Protein AF-T0LNM4-F1 (afdb_monomer)

pLDDT: mean 74.44, std 14.59, range [43.41, 92.0]

Nearest PDB structures (foldseek):
  8e79-assembly1_N  TM=2.642E-01  e=2.889E+00  Escherichia coli
  7py6-assembly1_G  TM=2.738E-01  e=5.516E+00  Escherichia coli
  7u0h-assembly1_n  TM=2.195E-01  e=8.130E+00  Saccharomyces cerevisiae BY4741

Mean predicted aligned error: 9.99 Å

Sequence (129 aa):
MFVRLFLMFCALALGALADRHHFCWCNSEQVPDHDLCLTQAACNYYPQDKFFGVHYGDPNAPTISKMNFKKQECYGTRAWPIIPHPFLGGNEFEDACYAAAADPAVINACGISPGTRTKIKSRCSHGFD

Solvent-accessible surface area (backbone atoms only — not comparable to full-atom values): 7132 Å² total; per-residue (Å²): 116,68,70,64,54,51,53,50,52,51,52,52,54,55,50,61,61,69,69,55,32,8,44,25,37,20,23,21,69,91,34,68,85,65,25,53,60,42,18,55,42,13,27,72,57,40,62,63,90,67,58,55,85,82,81,71,53,45,88,86,39,57,66,42,56,40,69,37,85,86,79,58,25,21,28,18,31,22,68,35,61,77,53,90,44,37,39,36,56,72,66,59,43,30,50,11,32,49,51,28,49,67,33,65,70,50,46,64,72,60,66,74,81,90,70,70,70,41,78,65,41,57,47,60,44,60,74,87,117

Organism: Colletotrichum gloeosporioides (strain Cg-14) (NCBI:txid1237896)

Foldseek 3Di:
DVVVVVVVVVVVVVVVVLPWFWFKAKAFPVRHPGLLLLQQQLQVQQDQVQQPDADDFDPPFGKGWDQDPVVSTIAIHGPPPGDTIGRDDDVSSQVSSVVLQPDPVSPVVSDDDDDGRHPMDMDIDGNVD

Secondary structure (DSSP, 8-state):
-HHHHHHHHHHHHHHHHHT--B-EEEE-SSSSS--HHHHHHHHHHS-GGG-----SS-TTSPEEEEEETTTTEEEEEESSS------B-HHHHHHHHHHHHH-HHHHHHHT--SS---S-EEEE--TT-

Structure (mmCIF, N/CA/C/O backbone):
data_AF-T0LNM4-F1
#
_entry.id   AF-T0LNM4-F1
#
loop_
_atom_site.group_PDB
_atom_site.id
_atom_site.type_symbol
_atom_site.label_atom_id
_atom_site.label_alt_id
_atom_site.label_comp_id
_atom_site.label_asym_id
_atom_site.label_entity_id
_atom_site.label_seq_id
_atom_site.pdbx_PDB_ins_code
_atom_site.Cartn_x
_atom_site.Cartn_y
_atom_site.Cartn_z
_atom_site.occupancy
_atom_site.B_iso_or_equiv
_atom_site.auth_seq_id
_atom_site.auth_comp_id
_atom_site.auth_asym_id
_atom_site.auth_atom_id
_atom_site.pdbx_PDB_model_num
ATOM 1 N N . MET A 1 1 ? 15.358 -4.441 39.689 1.00 55.84 1 MET A N 1
ATOM 2 C CA . MET A 1 1 ? 14.011 -3.910 39.355 1.00 55.84 1 MET A CA 1
ATOM 3 C C . MET A 1 1 ? 14.011 -2.873 38.228 1.00 55.84 1 MET A C 1
ATOM 5 O O . MET A 1 1 ? 13.041 -2.847 37.487 1.00 55.84 1 MET A O 1
ATOM 9 N N . PHE A 1 2 ? 15.078 -2.086 38.033 1.00 58.44 2 PHE A N 1
ATOM 10 C CA . PHE A 1 2 ? 15.125 -0.995 37.040 1.00 58.44 2 PHE A CA 1
ATOM 11 C C . PHE A 1 2 ? 14.976 -1.433 35.566 1.00 58.44 2 PHE A C 1
ATOM 13 O O . PHE A 1 2 ? 14.205 -0.842 34.819 1.00 58.44 2 PHE A O 1
ATOM 20 N N . VAL A 1 3 ? 15.638 -2.524 35.160 1.00 59.97 3 VAL A N 1
ATOM 21 C CA . VAL A 1 3 ? 15.614 -3.024 33.765 1.00 59.97 3 VAL A CA 1
ATOM 22 C C . VAL A 1 3 ? 14.219 -3.489 33.324 1.00 59.97 3 VAL A C 1
ATOM 24 O O . VAL A 1 3 ? 13.834 -3.291 32.176 1.00 59.97 3 VAL A O 1
ATOM 27 N N . ARG A 1 4 ? 13.427 -4.065 34.241 1.00 54.16 4 ARG A N 1
ATOM 28 C CA . ARG A 1 4 ? 12.064 -4.534 33.934 1.00 54.16 4 ARG A CA 1
ATOM 29 C C . ARG A 1 4 ? 11.081 -3.380 33.720 1.00 54.16 4 ARG A C 1
ATOM 31 O O . ARG A 1 4 ? 10.251 -3.486 32.827 1.00 54.16 4 ARG A O 1
ATOM 38 N N . LEU A 1 5 ? 11.200 -2.282 34.477 1.00 59.59 5 LEU A N 1
ATOM 39 C CA . LEU A 1 5 ? 10.395 -1.079 34.224 1.00 59.59 5 LEU A CA 1
ATOM 40 C C . LEU A 1 5 ? 10.769 -0.430 32.885 1.00 59.59 5 LEU A C 1
ATOM 42 O O . LEU A 1 5 ? 9.881 -0.039 32.136 1.00 59.59 5 LEU A O 1
ATOM 46 N N . PHE A 1 6 ? 12.064 -0.361 32.558 1.00 61.03 6 PHE A N 1
ATOM 47 C CA . PHE A 1 6 ? 12.533 0.269 31.320 1.00 61.03 6 PHE A CA 1
ATOM 48 C C . PHE A 1 6 ? 12.029 -0.461 30.063 1.00 61.03 6 PHE A C 1
ATOM 50 O O . PHE A 1 6 ? 11.537 0.173 29.134 1.00 61.03 6 PHE A O 1
ATOM 57 N N . LEU A 1 7 ? 12.054 -1.800 30.067 1.00 60.03 7 LEU A N 1
ATOM 58 C CA . LEU A 1 7 ? 11.502 -2.614 28.975 1.00 60.03 7 LEU A CA 1
ATOM 59 C C . LEU A 1 7 ? 9.981 -2.447 28.821 1.00 60.03 7 LEU A C 1
ATOM 61 O O . LEU A 1 7 ? 9.489 -2.413 27.696 1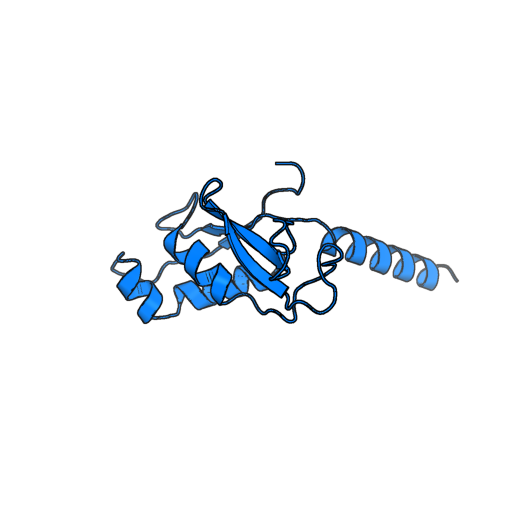.00 60.03 7 LEU A O 1
ATOM 65 N N . MET A 1 8 ? 9.244 -2.291 29.926 1.00 58.22 8 MET A N 1
ATOM 66 C CA . MET A 1 8 ? 7.800 -2.024 29.896 1.00 58.22 8 MET A CA 1
ATOM 67 C C . MET A 1 8 ? 7.483 -0.666 29.257 1.00 58.22 8 MET A C 1
ATOM 69 O O . MET A 1 8 ? 6.595 -0.589 28.412 1.00 58.22 8 MET A O 1
ATOM 73 N N . PHE A 1 9 ? 8.235 0.387 29.597 1.00 57.09 9 PHE A N 1
ATOM 74 C CA . PHE A 1 9 ? 8.066 1.704 28.973 1.00 57.09 9 PHE A CA 1
ATOM 75 C C . PHE A 1 9 ? 8.447 1.708 27.490 1.00 57.09 9 PHE A C 1
ATOM 77 O O . PHE A 1 9 ? 7.744 2.329 26.698 1.00 57.09 9 PHE A O 1
ATOM 84 N N . CYS A 1 10 ? 9.494 0.979 27.085 1.00 55.31 10 CYS A N 1
ATOM 85 C CA . CYS A 1 10 ? 9.815 0.806 25.666 1.00 55.31 10 CYS A CA 1
ATOM 86 C C . CYS A 1 10 ? 8.699 0.070 24.910 1.00 55.31 10 CYS A C 1
ATOM 88 O O . CYS A 1 10 ? 8.329 0.506 23.825 1.00 55.31 10 CYS A O 1
ATOM 90 N N . ALA A 1 11 ? 8.124 -0.996 25.479 1.00 56.22 11 ALA A N 1
ATOM 91 C CA . ALA A 1 11 ? 7.011 -1.722 24.863 1.00 56.22 11 ALA A CA 1
ATOM 92 C C . ALA A 1 11 ? 5.741 -0.858 24.738 1.00 56.22 11 ALA A C 1
ATOM 94 O O . ALA A 1 11 ? 5.078 -0.884 23.704 1.00 56.22 11 ALA A O 1
ATOM 95 N N . LEU A 1 12 ? 5.440 -0.039 25.752 1.00 52.50 12 LEU A N 1
ATOM 96 C CA . LEU A 1 12 ? 4.339 0.932 25.719 1.00 52.50 12 LEU A CA 1
ATOM 97 C C . LEU A 1 12 ? 4.576 2.045 24.685 1.00 52.50 12 LEU A C 1
ATOM 99 O O . LEU A 1 12 ? 3.647 2.431 23.980 1.00 52.50 12 LEU A O 1
ATOM 103 N N . ALA A 1 13 ? 5.813 2.531 24.550 1.00 50.06 13 ALA A N 1
ATOM 104 C CA . ALA A 1 13 ? 6.171 3.533 23.548 1.00 50.06 13 ALA A CA 1
ATOM 105 C C . ALA A 1 13 ? 6.119 2.974 22.114 1.00 50.06 13 ALA A C 1
ATOM 107 O O . ALA A 1 13 ? 5.634 3.657 21.218 1.00 50.06 13 ALA A O 1
ATOM 108 N N . LEU A 1 14 ? 6.551 1.726 21.897 1.00 50.25 14 LEU A N 1
ATOM 109 C CA . LEU A 1 14 ? 6.432 1.030 20.608 1.00 50.25 14 LEU A CA 1
ATOM 110 C C . LEU A 1 14 ? 4.962 0.800 20.220 1.00 50.25 14 LEU A C 1
ATOM 112 O O . LEU A 1 14 ? 4.600 1.014 19.066 1.00 50.25 14 LEU A O 1
ATOM 116 N N . GLY A 1 15 ? 4.106 0.444 21.185 1.00 43.91 15 GLY A N 1
ATOM 117 C CA . GLY A 1 15 ? 2.662 0.309 20.963 1.00 43.91 15 GLY A CA 1
ATOM 118 C C . GLY A 1 15 ? 1.980 1.631 20.595 1.00 43.91 15 GLY A C 1
ATOM 119 O O . GLY A 1 15 ? 1.139 1.658 19.706 1.00 43.91 15 GLY A O 1
ATOM 120 N N . ALA A 1 16 ? 2.393 2.748 21.204 1.00 45.91 16 ALA A N 1
ATOM 121 C CA . ALA A 1 16 ? 1.815 4.068 20.934 1.00 45.91 16 ALA A CA 1
ATOM 122 C C . ALA A 1 16 ? 2.202 4.666 19.564 1.00 45.91 16 ALA A C 1
ATOM 124 O O . ALA A 1 16 ? 1.520 5.573 19.083 1.00 45.91 16 ALA A O 1
ATOM 125 N N . LEU A 1 17 ? 3.285 4.193 18.931 1.00 47.62 17 LEU A N 1
ATOM 126 C CA . LEU A 1 17 ? 3.607 4.541 17.539 1.00 47.62 17 LEU A CA 1
ATOM 127 C C . LEU A 1 17 ? 2.869 3.658 16.524 1.00 47.62 17 LEU A C 1
ATOM 129 O O . LEU A 1 17 ? 2.583 4.137 15.431 1.00 47.62 17 LEU A O 1
ATOM 133 N N . ALA A 1 18 ? 2.543 2.414 16.881 1.00 45.84 18 ALA A N 1
ATOM 134 C CA . ALA A 1 18 ? 1.775 1.504 16.027 1.00 45.84 18 ALA A CA 1
ATOM 135 C C . ALA A 1 18 ? 0.282 1.878 15.930 1.00 45.84 18 ALA A C 1
ATOM 137 O O . ALA A 1 18 ? -0.393 1.454 14.999 1.00 45.84 18 ALA A O 1
ATOM 138 N N . ASP A 1 19 ? -0.215 2.690 16.867 1.00 46.03 19 ASP A N 1
ATOM 139 C CA . ASP A 1 19 ? -1.620 3.118 16.963 1.00 46.03 19 ASP 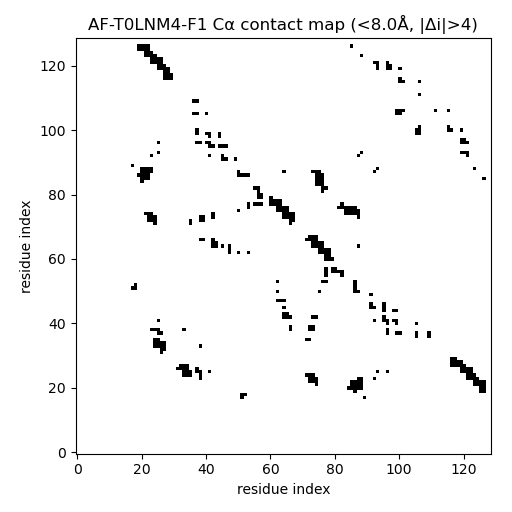A CA 1
ATOM 140 C C . ASP A 1 19 ? -1.861 4.527 16.387 1.00 46.03 19 ASP A C 1
ATOM 142 O O . ASP A 1 19 ? -2.841 5.205 16.706 1.00 46.03 19 ASP A O 1
ATOM 146 N N . ARG A 1 20 ? -0.928 5.040 15.572 1.00 53.91 20 ARG A N 1
ATOM 147 C CA . ARG A 1 20 ? -1.160 6.282 14.834 1.00 53.91 20 ARG A CA 1
ATOM 148 C C . ARG A 1 20 ? -1.826 5.968 13.513 1.00 53.91 20 ARG A C 1
ATOM 150 O O . ARG A 1 20 ? -1.424 5.094 12.756 1.00 53.91 20 ARG A O 1
ATOM 157 N N . HIS A 1 21 ? -2.891 6.709 13.276 1.00 58.84 21 HIS A N 1
ATOM 158 C CA . HIS A 1 21 ? -3.715 6.539 12.111 1.00 58.84 21 HIS A CA 1
ATOM 159 C C . HIS A 1 21 ? -3.053 7.185 10.889 1.00 58.84 21 HIS A C 1
ATOM 161 O O . HIS A 1 21 ? -2.768 8.382 10.945 1.00 58.84 21 HIS A O 1
ATOM 167 N N . HIS A 1 22 ? -2.856 6.456 9.784 1.00 72.75 22 HIS A N 1
ATOM 168 C CA . HIS A 1 22 ? -2.348 7.052 8.545 1.00 72.75 22 HIS A CA 1
ATOM 169 C C . HIS A 1 22 ? -3.180 6.768 7.284 1.00 72.75 22 HIS A C 1
ATOM 171 O O . HIS A 1 22 ? -3.663 5.654 7.059 1.00 72.75 22 HIS A O 1
ATOM 177 N N . PHE A 1 23 ? -3.347 7.799 6.449 1.00 83.75 23 PHE A N 1
ATOM 178 C CA . PHE A 1 23 ? -3.662 7.613 5.036 1.00 83.75 23 PHE A CA 1
ATOM 179 C C . PHE A 1 23 ? -2.349 7.357 4.309 1.00 83.75 23 PHE A C 1
ATOM 181 O O . PHE A 1 23 ? -1.434 8.168 4.425 1.00 83.75 23 PHE A O 1
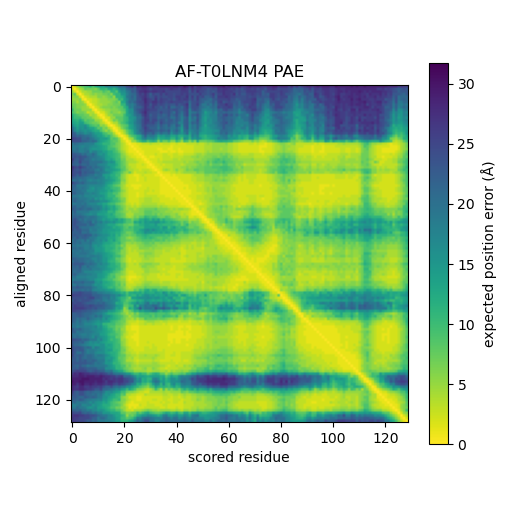ATOM 188 N N . CYS A 1 24 ? -2.227 6.243 3.597 1.00 87.88 24 CYS A N 1
ATOM 189 C CA . CYS A 1 24 ? -0.957 5.840 3.008 1.00 87.88 24 CYS A CA 1
ATOM 190 C C . CYS A 1 24 ? -1.009 5.749 1.491 1.00 87.88 24 CYS A C 1
ATOM 192 O O . CYS A 1 24 ? -2.022 5.378 0.902 1.00 87.88 24 CYS A O 1
ATOM 194 N N . TRP A 1 25 ? 0.109 6.060 0.854 1.00 92.00 25 TRP A N 1
ATOM 195 C CA . TRP A 1 25 ? 0.266 6.010 -0.586 1.00 92.00 25 TRP A CA 1
ATOM 196 C C . TRP A 1 25 ? 1.661 5.561 -1.004 1.00 92.00 25 TRP A C 1
ATOM 198 O O . TRP A 1 25 ? 2.600 5.538 -0.206 1.00 92.00 25 TRP A O 1
ATOM 208 N N . CYS A 1 26 ? 1.775 5.139 -2.258 1.00 91.62 26 CYS A N 1
ATOM 209 C CA . CYS A 1 26 ? 3.015 4.662 -2.848 1.00 91.62 26 CYS A CA 1
ATOM 210 C C . CYS A 1 26 ? 3.646 5.753 -3.709 1.00 91.62 26 CYS A C 1
ATOM 212 O O . CYS A 1 26 ? 2.956 6.412 -4.486 1.00 91.62 26 CYS A O 1
ATOM 214 N N . ASN A 1 27 ? 4.970 5.862 -3.641 1.00 90.38 27 ASN A N 1
ATOM 215 C CA . ASN A 1 27 ? 5.784 6.699 -4.515 1.00 90.38 27 ASN A CA 1
ATOM 216 C C . ASN A 1 27 ? 6.781 5.816 -5.261 1.00 90.38 27 ASN A C 1
ATOM 218 O O . ASN A 1 27 ? 7.226 4.788 -4.746 1.00 90.38 27 ASN A O 1
ATOM 222 N N . SER A 1 28 ? 7.154 6.234 -6.464 1.00 87.69 28 SER A N 1
ATOM 223 C CA . SER A 1 28 ? 8.191 5.596 -7.276 1.00 87.69 28 SER A CA 1
ATOM 224 C C . SER A 1 28 ? 9.163 6.648 -7.798 1.00 87.69 28 SER A C 1
ATOM 226 O O . SER A 1 28 ? 8.878 7.838 -7.764 1.00 87.69 28 SER A O 1
ATOM 228 N N . GLU A 1 29 ? 10.326 6.245 -8.299 1.00 85.88 29 GLU A N 1
ATOM 229 C CA . GLU A 1 29 ? 11.255 7.185 -8.941 1.00 85.88 29 GLU A CA 1
ATOM 230 C C . GLU A 1 29 ? 10.615 7.929 -10.125 1.00 85.88 29 GLU A C 1
ATOM 232 O O . GLU A 1 29 ? 10.900 9.102 -10.354 1.00 85.88 29 GLU A O 1
ATOM 237 N N . GLN A 1 30 ? 9.727 7.250 -10.851 1.00 84.00 30 GLN A N 1
ATOM 238 C CA . GLN A 1 30 ? 9.002 7.778 -12.003 1.00 84.00 30 GLN A CA 1
ATOM 239 C C . GLN A 1 30 ? 7.850 8.702 -11.587 1.00 84.00 30 GLN A C 1
ATOM 241 O O . GLN A 1 30 ? 7.524 9.642 -12.310 1.00 84.00 30 GLN A O 1
ATOM 246 N N . VAL A 1 31 ? 7.235 8.433 -10.432 1.00 84.25 31 VAL A N 1
ATOM 247 C CA . VAL A 1 31 ? 6.135 9.218 -9.862 1.00 84.25 31 VAL A CA 1
ATOM 248 C C . VAL A 1 31 ? 6.451 9.496 -8.383 1.00 84.25 31 VAL A C 1
ATOM 250 O O . VAL A 1 31 ? 5.943 8.806 -7.491 1.00 84.25 31 VAL A O 1
ATOM 253 N N . PRO A 1 32 ? 7.346 10.466 -8.106 1.00 81.75 32 PRO A N 1
ATOM 254 C CA . PRO A 1 32 ? 7.957 10.644 -6.787 1.00 81.75 32 PRO A CA 1
ATOM 255 C C . PRO A 1 32 ? 7.029 11.248 -5.740 1.00 81.75 32 PRO A C 1
ATOM 257 O O . PRO A 1 32 ? 7.315 11.112 -4.550 1.00 81.75 32 PRO A O 1
ATOM 260 N N . ASP A 1 33 ? 5.938 11.884 -6.162 1.00 81.94 33 A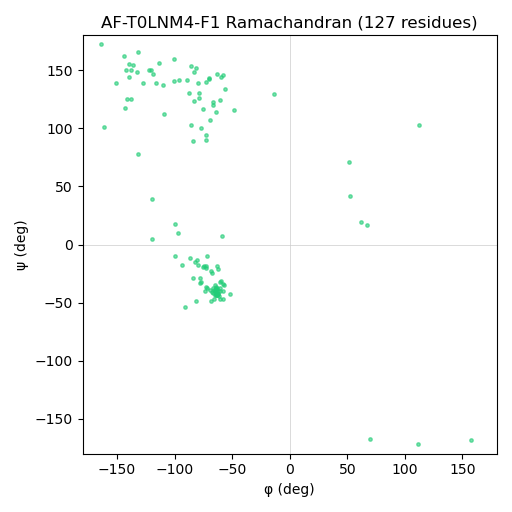SP A N 1
ATOM 261 C CA . ASP A 1 33 ? 5.002 12.556 -5.262 1.00 81.94 33 ASP A CA 1
ATOM 262 C C . ASP A 1 33 ? 3.877 11.622 -4.819 1.00 81.94 33 ASP A C 1
ATOM 264 O O . ASP A 1 33 ? 3.649 11.463 -3.616 1.00 81.94 33 ASP A O 1
ATOM 268 N N . HIS A 1 34 ? 3.193 11.006 -5.792 1.00 83.50 34 HIS A N 1
ATOM 269 C CA . HIS A 1 34 ? 2.036 10.155 -5.545 1.00 83.50 34 HIS A CA 1
ATOM 270 C C . HIS A 1 34 ? 1.726 9.238 -6.741 1.00 83.50 34 HIS A C 1
ATOM 272 O O . HIS A 1 34 ? 1.124 9.647 -7.737 1.00 83.50 34 HIS A O 1
ATOM 278 N N . ASP A 1 35 ? 2.116 7.970 -6.651 1.00 89.56 35 ASP A N 1
ATOM 279 C CA . ASP A 1 35 ? 1.829 6.970 -7.673 1.00 89.56 35 ASP A CA 1
ATOM 280 C C . ASP A 1 35 ? 0.435 6.367 -7.467 1.00 89.56 35 ASP A C 1
ATOM 282 O O . ASP A 1 35 ? 0.255 5.362 -6.778 1.00 89.56 35 ASP A O 1
ATOM 286 N N . LEU A 1 36 ? -0.574 7.000 -8.064 1.00 88.38 36 LEU A N 1
ATOM 287 C CA . LEU A 1 36 ? -1.984 6.630 -7.891 1.00 88.38 36 LEU A CA 1
ATOM 288 C C . LEU A 1 36 ? -2.288 5.190 -8.275 1.00 88.38 36 LEU A C 1
ATOM 290 O O . LEU A 1 36 ? -3.072 4.515 -7.609 1.00 88.38 36 LEU A O 1
ATOM 294 N N . CYS A 1 37 ? -1.673 4.721 -9.357 1.00 88.62 37 CYS A N 1
ATOM 295 C CA . CYS A 1 37 ? -1.960 3.393 -9.860 1.00 88.62 37 CYS A CA 1
ATOM 296 C C . CYS A 1 37 ? -1.338 2.317 -8.961 1.00 88.62 37 CYS A C 1
ATOM 298 O O . CYS A 1 37 ? -2.012 1.338 -8.639 1.00 88.62 37 CYS A O 1
ATOM 300 N N . LEU A 1 38 ? -0.111 2.535 -8.460 1.00 89.38 38 LEU A N 1
ATOM 301 C CA . LEU A 1 38 ? 0.431 1.673 -7.405 1.00 89.38 38 LEU A CA 1
ATOM 302 C C . LEU A 1 38 ? -0.377 1.762 -6.126 1.00 89.38 38 LEU A C 1
ATOM 304 O O . LEU A 1 38 ? -0.642 0.733 -5.529 1.00 89.38 38 LEU A O 1
ATOM 308 N N . THR A 1 39 ? -0.769 2.960 -5.708 1.00 91.06 39 THR A N 1
ATOM 309 C CA . THR A 1 39 ? -1.490 3.165 -4.450 1.00 91.06 39 THR A CA 1
ATOM 310 C C . THR A 1 39 ? -2.822 2.421 -4.459 1.00 91.06 39 THR A C 1
ATOM 312 O O . THR A 1 39 ? -3.144 1.701 -3.515 1.00 91.06 39 THR A O 1
ATOM 315 N N . GLN A 1 40 ? -3.561 2.504 -5.567 1.00 90.75 40 GLN A N 1
ATOM 316 C CA . GLN A 1 40 ? -4.813 1.775 -5.745 1.00 90.75 40 GLN A CA 1
ATOM 317 C C . GLN A 1 40 ? -4.612 0.255 -5.719 1.00 90.75 40 GLN A C 1
ATOM 319 O O . GLN A 1 40 ? -5.438 -0.458 -5.144 1.00 90.75 40 GLN A O 1
ATOM 324 N N . ALA A 1 41 ? -3.540 -0.244 -6.337 1.00 90.81 41 ALA A N 1
ATOM 325 C CA . ALA A 1 41 ? -3.202 -1.660 -6.298 1.00 90.81 41 ALA A CA 1
ATOM 326 C C . ALA A 1 41 ? -2.776 -2.086 -4.884 1.00 90.81 41 ALA A C 1
ATOM 328 O O . ALA A 1 41 ? -3.332 -3.039 -4.347 1.00 90.81 41 ALA A O 1
ATOM 329 N N . ALA A 1 42 ? -1.872 -1.344 -4.245 1.00 90.88 42 ALA A N 1
ATOM 330 C CA . ALA A 1 42 ? -1.357 -1.592 -2.901 1.00 90.88 42 ALA A CA 1
ATOM 331 C C . ALA A 1 42 ? -2.469 -1.648 -1.848 1.00 90.88 42 ALA A C 1
ATOM 333 O O . ALA A 1 42 ? -2.413 -2.494 -0.960 1.00 90.88 42 ALA A O 1
ATOM 334 N N . CYS A 1 43 ? -3.533 -0.848 -1.991 1.00 89.44 43 CYS A N 1
ATOM 335 C CA . CYS A 1 43 ? -4.726 -1.005 -1.159 1.00 89.44 43 CYS A CA 1
ATOM 336 C C . CYS A 1 43 ? -5.266 -2.435 -1.161 1.00 89.44 43 CYS A C 1
ATOM 338 O O . CYS A 1 43 ? -5.629 -2.952 -0.111 1.00 89.44 43 CYS A O 1
ATOM 340 N N . ASN A 1 44 ? -5.307 -3.082 -2.324 1.00 88.06 44 ASN A N 1
ATOM 341 C CA . ASN A 1 44 ? -5.826 -4.439 -2.455 1.00 88.06 44 ASN A CA 1
ATOM 342 C C . ASN A 1 44 ? -4.823 -5.500 -1.970 1.00 88.06 44 ASN A C 1
ATOM 344 O O . ASN A 1 44 ? -5.254 -6.551 -1.505 1.00 88.06 44 ASN A O 1
ATOM 348 N N . TYR A 1 45 ? -3.512 -5.236 -2.058 1.00 88.56 45 TYR A N 1
ATOM 349 C CA . TYR A 1 45 ? -2.474 -6.147 -1.550 1.00 88.56 45 TYR A CA 1
ATOM 350 C C . TYR A 1 45 ? -2.271 -6.056 -0.038 1.00 88.56 45 TYR A C 1
ATOM 352 O O . TYR A 1 45 ? -1.678 -6.969 0.534 1.00 88.56 45 TYR A O 1
ATOM 360 N N . TYR A 1 46 ? -2.730 -4.983 0.615 1.00 86.56 46 TYR A N 1
ATOM 361 C CA . TYR A 1 46 ? -2.496 -4.820 2.044 1.00 86.56 46 TYR A CA 1
ATOM 362 C C . TYR A 1 46 ? -3.134 -5.973 2.845 1.00 86.56 46 TYR A C 1
ATOM 364 O O . TYR A 1 46 ? -4.347 -6.208 2.733 1.00 86.56 46 TYR A O 1
ATOM 372 N N . PRO A 1 47 ? -2.341 -6.691 3.659 1.00 80.94 47 PRO A N 1
ATOM 373 C CA . PRO A 1 47 ? -2.803 -7.864 4.386 1.00 80.94 47 PRO A CA 1
ATOM 374 C C . PRO A 1 47 ? -3.840 -7.497 5.453 1.00 80.94 47 PRO A C 1
ATOM 376 O O . PRO A 1 47 ? -3.593 -6.709 6.365 1.00 80.94 47 PRO A O 1
ATOM 379 N N . GLN A 1 48 ? -5.026 -8.101 5.353 1.00 76.88 48 GLN A N 1
ATOM 380 C CA . GLN A 1 48 ? -6.154 -7.777 6.232 1.00 76.88 48 GLN A CA 1
ATOM 381 C C . GLN A 1 48 ? -5.927 -8.216 7.691 1.00 76.88 48 GLN A C 1
ATOM 383 O O . GLN A 1 48 ? -6.512 -7.635 8.603 1.00 76.88 48 GLN A O 1
ATOM 388 N N . ASP A 1 49 ? -5.044 -9.193 7.932 1.00 75.88 49 ASP A N 1
ATOM 389 C CA . ASP A 1 49 ? -4.628 -9.620 9.276 1.00 75.88 49 ASP A CA 1
ATOM 390 C C . ASP A 1 49 ? -3.714 -8.606 9.985 1.00 75.88 49 ASP A C 1
ATOM 392 O O . ASP A 1 49 ? -3.456 -8.751 11.179 1.00 75.88 49 ASP A O 1
ATOM 396 N N . LYS A 1 50 ? -3.231 -7.579 9.271 1.00 74.06 50 LYS A N 1
ATOM 397 C CA . LYS A 1 50 ? -2.391 -6.496 9.813 1.00 74.06 50 LYS A CA 1
ATOM 398 C C . LYS A 1 50 ? -3.176 -5.243 10.171 1.00 74.06 50 LYS A C 1
ATOM 400 O O . LYS A 1 50 ? -2.592 -4.215 10.486 1.00 74.06 50 LYS A O 1
ATOM 405 N N . PHE A 1 51 ? -4.502 -5.318 10.151 1.00 73.12 51 PHE A N 1
ATOM 406 C CA . PHE A 1 51 ? -5.327 -4.244 10.677 1.00 73.12 51 PHE A CA 1
ATOM 407 C C . PHE A 1 51 ? -5.203 -4.178 12.195 1.00 73.12 51 PHE A C 1
ATOM 409 O O . PHE A 1 51 ? -5.752 -5.005 12.924 1.00 73.12 51 PHE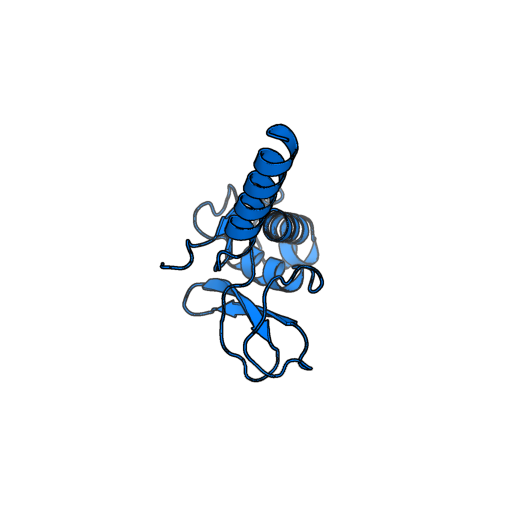 A O 1
ATOM 416 N N . PHE A 1 52 ? -4.506 -3.156 12.673 1.00 62.53 52 PHE A N 1
ATOM 417 C CA . PHE A 1 52 ? -4.425 -2.842 14.092 1.00 62.53 52 PHE A CA 1
ATOM 418 C C . PHE A 1 52 ? -5.563 -1.887 14.483 1.00 62.53 52 PHE A C 1
ATOM 420 O O . PHE A 1 52 ? -5.940 -1.009 13.711 1.00 62.53 52 PHE A O 1
ATOM 427 N N . GLY A 1 53 ? -6.142 -2.071 15.673 1.00 57.94 53 GLY A N 1
ATOM 428 C CA . GLY A 1 53 ? -6.947 -1.029 16.328 1.00 57.94 53 GLY A CA 1
ATOM 429 C C . GLY A 1 53 ? -8.282 -0.629 15.675 1.00 57.94 53 GLY A C 1
ATOM 430 O O . GLY A 1 53 ? -8.830 0.420 16.007 1.00 57.94 53 GLY A O 1
ATOM 431 N N . VAL A 1 54 ? -8.864 -1.420 14.761 1.00 64.69 54 VAL A N 1
ATOM 432 C CA . VAL A 1 54 ? -10.143 -1.041 14.120 1.00 64.69 54 VAL A CA 1
ATOM 433 C C . VAL A 1 54 ? -11.320 -1.189 15.091 1.00 64.69 54 VAL A C 1
ATOM 435 O O . VAL A 1 54 ? -11.956 -2.245 15.163 1.00 64.69 54 VAL A O 1
ATOM 438 N N . HIS A 1 55 ? -11.629 -0.121 15.825 1.00 60.16 55 HIS A N 1
ATOM 439 C CA . HIS A 1 55 ? -12.615 -0.129 16.915 1.00 60.16 55 HIS A CA 1
ATOM 440 C C . HIS A 1 55 ? -14.003 0.429 16.553 1.00 60.16 55 HIS A C 1
ATOM 442 O O . HIS A 1 55 ? -14.939 0.264 17.332 1.00 60.16 55 HIS A O 1
ATOM 448 N N . TYR A 1 56 ? -14.161 1.057 15.384 1.00 59.94 56 TYR A N 1
ATOM 449 C CA . TYR A 1 56 ? -15.417 1.689 14.961 1.00 59.94 56 TYR A CA 1
ATOM 450 C C . TYR A 1 56 ? -16.082 0.930 13.807 1.00 59.94 56 TYR A C 1
ATOM 452 O O . TYR A 1 56 ? -15.417 0.540 12.849 1.00 59.94 56 TYR A O 1
ATOM 460 N N . GLY A 1 57 ? -17.404 0.759 13.894 1.00 69.12 57 GLY A N 1
ATOM 461 C CA . GLY A 1 57 ? -18.220 -0.014 12.952 1.00 69.12 57 GLY A CA 1
ATOM 462 C C . GLY A 1 57 ? -18.776 -1.298 13.575 1.00 69.12 57 GLY A C 1
ATOM 463 O O . GLY A 1 57 ? -18.671 -1.491 14.786 1.00 69.12 57 GLY A O 1
ATOM 464 N N . ASP A 1 58 ? -19.387 -2.167 12.765 1.00 71.06 58 ASP A N 1
ATOM 465 C CA . ASP A 1 58 ? -19.808 -3.492 13.235 1.00 71.06 58 ASP A CA 1
ATOM 466 C C . ASP A 1 58 ? -18.554 -4.332 13.559 1.00 71.06 58 ASP A C 1
ATOM 468 O O . ASP A 1 58 ? -17.731 -4.558 12.665 1.00 71.06 58 ASP A O 1
ATOM 472 N N . PRO A 1 59 ? -18.369 -4.803 14.809 1.00 73.62 59 PRO A N 1
ATOM 473 C CA . PRO A 1 59 ? -17.204 -5.604 15.184 1.00 73.62 59 PRO A CA 1
ATOM 474 C C . PRO A 1 59 ? -17.122 -6.938 14.428 1.00 73.62 59 PRO A C 1
ATOM 476 O O . PRO A 1 59 ? -16.032 -7.498 14.308 1.00 73.62 59 PRO A O 1
ATOM 479 N N . ASN A 1 60 ? -18.247 -7.425 13.894 1.00 79.25 60 ASN A N 1
ATOM 480 C CA . ASN A 1 60 ? -18.314 -8.642 13.088 1.00 79.25 60 ASN A CA 1
ATOM 481 C C . ASN A 1 60 ? -18.037 -8.385 11.601 1.00 79.25 60 ASN A C 1
ATOM 483 O O . ASN A 1 60 ? -17.845 -9.336 10.843 1.00 79.25 60 ASN A O 1
ATOM 487 N N . ALA A 1 61 ? -18.014 -7.122 11.160 1.00 78.06 61 ALA A N 1
ATOM 488 C CA . ALA A 1 61 ? -17.690 -6.802 9.780 1.00 78.06 61 ALA A CA 1
ATOM 489 C C . ALA A 1 61 ? -16.186 -6.999 9.519 1.00 78.06 61 ALA A C 1
ATOM 491 O O . ALA A 1 61 ? -15.355 -6.610 10.352 1.00 78.06 61 ALA A O 1
ATOM 492 N N . PRO A 1 62 ? -15.809 -7.551 8.351 1.00 80.00 62 PRO A N 1
ATOM 493 C CA . PRO A 1 62 ? -14.409 -7.698 7.988 1.00 80.00 62 PRO A CA 1
ATOM 494 C C . PRO A 1 62 ? -13.741 -6.328 7.853 1.00 80.00 62 PRO A C 1
ATOM 496 O O . PRO A 1 62 ? -14.367 -5.343 7.438 1.00 80.00 62 PRO A O 1
ATOM 499 N N . THR A 1 63 ? -12.462 -6.272 8.207 1.00 80.50 63 THR A N 1
ATOM 500 C CA . THR A 1 63 ? -11.591 -5.152 7.863 1.00 80.50 63 THR A CA 1
ATOM 501 C C . THR A 1 63 ? -11.321 -5.168 6.364 1.00 80.50 63 THR A C 1
ATOM 503 O O . THR A 1 63 ? -11.270 -6.231 5.743 1.00 80.50 63 THR A O 1
ATOM 506 N N . ILE A 1 64 ? -11.253 -3.976 5.776 1.00 82.94 64 ILE A N 1
ATOM 507 C CA . ILE A 1 64 ? -10.959 -3.763 4.362 1.00 82.94 64 ILE A CA 1
ATOM 508 C C . ILE A 1 64 ? -10.091 -2.521 4.197 1.00 82.94 64 ILE A C 1
ATOM 510 O O . ILE A 1 64 ? -10.219 -1.545 4.940 1.00 82.94 64 ILE A O 1
ATOM 514 N N . SER A 1 65 ? -9.263 -2.521 3.163 1.00 85.94 65 SER A N 1
ATOM 515 C CA . SER A 1 65 ? -8.556 -1.328 2.697 1.00 85.94 65 SER A CA 1
ATOM 516 C C . SER A 1 65 ? -9.336 -0.697 1.548 1.00 85.94 65 SER A C 1
ATOM 518 O O . SER A 1 65 ? -9.894 -1.402 0.704 1.00 85.94 65 SER A O 1
ATOM 520 N N . LYS A 1 66 ? -9.387 0.633 1.487 1.00 84.44 66 LYS A N 1
ATOM 521 C CA . LYS A 1 66 ? -10.026 1.366 0.390 1.00 84.44 66 LYS A CA 1
ATOM 522 C C . LYS A 1 66 ? -9.195 2.560 -0.043 1.00 84.44 66 LYS A C 1
ATOM 524 O O . LYS A 1 66 ? -8.533 3.206 0.760 1.00 84.44 66 LYS A O 1
ATOM 529 N N . MET A 1 67 ? -9.323 2.894 -1.321 1.00 86.31 67 MET A N 1
ATOM 530 C CA . MET A 1 67 ? -8.831 4.151 -1.865 1.00 86.31 67 MET A CA 1
ATOM 531 C C . MET A 1 67 ? -9.803 5.279 -1.521 1.00 86.31 67 MET A C 1
ATOM 533 O O . MET A 1 67 ? -11.012 5.182 -1.756 1.00 86.31 67 MET A O 1
ATOM 537 N N . ASN A 1 68 ? -9.288 6.376 -0.979 1.00 84.69 68 ASN A N 1
ATOM 538 C CA . ASN A 1 68 ? -10.017 7.627 -0.885 1.00 84.69 68 ASN A CA 1
ATOM 539 C C . ASN A 1 68 ? -9.824 8.384 -2.196 1.00 84.69 68 ASN A C 1
ATOM 541 O O . ASN A 1 68 ? -8.795 9.008 -2.392 1.00 84.69 68 ASN A O 1
ATOM 545 N N . PHE A 1 69 ? -10.816 8.392 -3.082 1.00 81.50 69 PHE A N 1
ATOM 546 C CA . PHE A 1 69 ? -10.682 9.071 -4.378 1.00 81.50 69 PHE A CA 1
ATOM 547 C C . PHE A 1 69 ? -10.487 10.595 -4.291 1.00 81.50 69 PHE A C 1
ATOM 549 O O . PHE A 1 69 ? -10.023 11.189 -5.258 1.00 81.50 69 PHE A O 1
ATOM 556 N N . LYS A 1 70 ? -10.822 11.237 -3.159 1.00 82.50 70 LYS A N 1
ATOM 557 C CA . LYS A 1 70 ? -10.591 12.679 -2.962 1.00 82.50 70 LYS A CA 1
ATOM 558 C C . LYS A 1 70 ? -9.151 12.977 -2.558 1.00 82.50 70 LYS A C 1
ATOM 560 O O . LYS A 1 70 ? -8.549 13.878 -3.123 1.00 82.50 70 LYS A O 1
ATOM 565 N N . LYS A 1 71 ? -8.631 12.239 -1.570 1.00 81.00 71 LYS A N 1
ATOM 566 C CA . LYS A 1 71 ? -7.241 12.380 -1.099 1.00 81.00 71 LYS A CA 1
ATOM 567 C C . LYS A 1 71 ? -6.241 11.611 -1.959 1.00 81.00 71 LYS A C 1
ATOM 569 O O . LYS A 1 71 ? -5.050 11.853 -1.874 1.00 81.00 71 LYS A O 1
ATOM 574 N N . GLN A 1 72 ? -6.747 10.702 -2.786 1.00 86.44 72 GLN A N 1
ATOM 575 C CA . GLN A 1 72 ? -5.982 9.753 -3.577 1.00 86.44 72 GLN A CA 1
ATOM 576 C C . GLN A 1 72 ? -5.141 8.766 -2.750 1.00 86.44 72 GLN A C 1
ATOM 578 O O . GLN A 1 72 ? -4.256 8.121 -3.281 1.00 86.44 72 GLN A O 1
ATOM 583 N N . GLU A 1 73 ? -5.451 8.583 -1.471 1.00 88.44 73 GLU A N 1
ATOM 584 C CA . GLU A 1 73 ? -4.659 7.763 -0.552 1.00 88.44 73 GLU A CA 1
ATOM 585 C C . GLU A 1 73 ? -5.431 6.525 -0.097 1.00 88.44 73 GLU A C 1
ATOM 587 O O . GLU A 1 73 ? -6.667 6.507 -0.054 1.00 88.44 73 GLU A O 1
ATOM 592 N N . CYS A 1 74 ? -4.697 5.503 0.317 1.00 87.94 74 CYS A N 1
ATOM 593 C CA . CYS A 1 74 ? -5.249 4.316 0.930 1.00 87.94 74 CYS A CA 1
ATOM 594 C C . CYS A 1 74 ? -5.586 4.536 2.404 1.00 87.94 74 CYS A C 1
ATOM 596 O O . CYS A 1 74 ? -4.800 5.109 3.155 1.00 87.94 74 CYS A O 1
ATOM 598 N N . TYR A 1 75 ? -6.724 4.014 2.848 1.00 84.00 75 TYR A N 1
ATOM 599 C CA . TYR A 1 75 ? -7.099 3.976 4.258 1.00 84.00 75 TYR A CA 1
ATOM 600 C C . TYR A 1 75 ? -7.755 2.645 4.618 1.00 84.00 75 TYR A C 1
ATOM 602 O O . TYR A 1 75 ? -8.330 1.956 3.773 1.00 84.00 75 TYR A O 1
ATOM 610 N N . GLY A 1 76 ? -7.668 2.293 5.895 1.00 81.00 76 GLY A N 1
ATOM 611 C CA . GLY A 1 76 ? -8.319 1.117 6.455 1.00 81.00 76 GLY A CA 1
ATOM 612 C C . GLY A 1 76 ? -9.765 1.403 6.866 1.00 81.00 76 GLY A C 1
ATOM 613 O O . GLY A 1 76 ? -10.123 2.534 7.148 1.00 81.00 76 GLY A O 1
ATOM 614 N N . THR A 1 77 ? -10.661 0.426 6.897 1.00 78.75 77 THR A N 1
ATOM 615 C CA . THR A 1 77 ? -12.011 0.609 7.462 1.00 78.75 77 THR A CA 1
ATOM 616 C C . THR A 1 77 ? -12.676 -0.742 7.737 1.00 78.75 77 THR A C 1
ATOM 618 O O . THR A 1 77 ? -12.148 -1.791 7.370 1.00 78.75 77 THR A O 1
ATOM 621 N N . ARG A 1 78 ? -13.843 -0.737 8.388 1.00 77.88 78 ARG A N 1
ATOM 622 C CA . ARG A 1 78 ? -14.756 -1.889 8.413 1.00 77.88 78 ARG A CA 1
ATOM 623 C C . 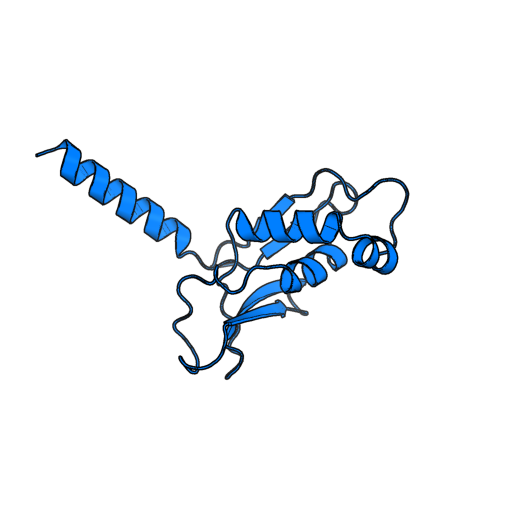ARG A 1 78 ? -15.615 -1.872 7.154 1.00 77.88 78 ARG A C 1
ATOM 625 O O . ARG A 1 78 ? -15.977 -0.810 6.648 1.00 77.88 78 ARG A O 1
ATOM 632 N N . ALA A 1 79 ? -15.999 -3.050 6.670 1.00 78.44 79 ALA A N 1
ATOM 633 C CA . ALA A 1 79 ? -16.882 -3.145 5.512 1.00 78.44 79 ALA A CA 1
ATOM 634 C C . ALA A 1 79 ? -18.243 -2.465 5.735 1.00 78.44 79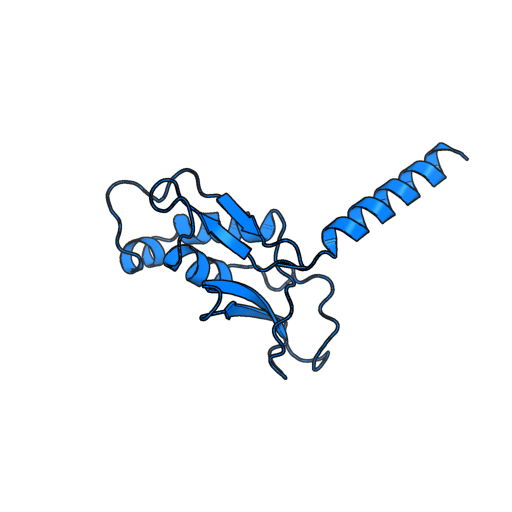 ALA A C 1
ATOM 636 O O . ALA A 1 79 ? -18.793 -1.931 4.773 1.00 78.44 79 ALA A O 1
ATOM 637 N N . TRP A 1 80 ? -18.756 -2.443 6.978 1.00 66.81 80 TRP A N 1
ATOM 638 C CA . TRP A 1 80 ? -20.031 -1.809 7.326 1.00 66.81 80 TRP A CA 1
ATOM 639 C C . TRP A 1 80 ? -20.086 -1.289 8.779 1.00 66.81 80 TRP A C 1
ATOM 641 O O . TRP A 1 80 ? -19.669 -1.997 9.697 1.00 66.81 80 TRP A O 1
ATOM 651 N N . PRO A 1 81 ? -20.669 -0.094 9.011 1.00 66.25 81 PRO A N 1
ATOM 652 C CA . PRO A 1 81 ? -20.750 1.009 8.051 1.00 66.25 81 PRO A CA 1
ATOM 653 C C . PRO A 1 81 ? -19.340 1.433 7.602 1.00 66.25 81 PRO A C 1
ATOM 655 O O . PRO A 1 81 ? -18.396 1.383 8.387 1.00 66.25 81 PRO A O 1
ATOM 658 N N . ILE A 1 82 ? -19.194 1.859 6.343 1.00 61.56 82 ILE A N 1
ATOM 659 C CA . ILE A 1 82 ? -17.913 2.362 5.825 1.00 61.56 82 ILE A CA 1
ATOM 660 C C . ILE A 1 82 ? -17.668 3.738 6.443 1.00 61.56 82 ILE A C 1
ATOM 662 O O . ILE A 1 82 ? -18.152 4.751 5.938 1.00 61.56 82 ILE A O 1
ATOM 666 N N . ILE A 1 83 ? -16.930 3.768 7.546 1.00 61.38 83 ILE A N 1
ATOM 667 C CA . ILE A 1 83 ? -16.463 5.005 8.165 1.00 61.38 83 ILE A CA 1
ATOM 668 C C . ILE A 1 83 ? -14.954 5.067 7.916 1.00 61.38 83 ILE A C 1
ATOM 670 O O . ILE A 1 83 ? -14.228 4.196 8.408 1.00 61.38 83 ILE A O 1
ATOM 674 N N . PRO A 1 84 ? -14.465 6.012 7.095 1.00 54.84 84 PRO A N 1
ATOM 675 C CA . PRO A 1 84 ? -13.052 6.078 6.759 1.00 54.84 84 PRO A CA 1
ATOM 676 C C . PRO A 1 84 ? -12.238 6.375 8.013 1.00 54.84 84 PRO A C 1
ATOM 678 O O . PRO A 1 84 ? -12.368 7.458 8.580 1.00 54.84 84 PRO A O 1
ATOM 681 N N . HIS A 1 85 ? -11.405 5.423 8.440 1.00 56.81 85 HIS A N 1
ATOM 682 C CA . HIS A 1 85 ? -10.525 5.623 9.583 1.00 56.81 85 HIS A CA 1
ATOM 683 C C . HIS A 1 85 ? -9.137 5.052 9.326 1.00 56.81 85 HIS A C 1
ATOM 685 O O . HIS A 1 85 ? -9.002 3.889 8.979 1.00 56.81 85 HIS A O 1
ATOM 691 N N . PRO A 1 86 ? -8.074 5.838 9.474 1.00 57.03 86 PRO A N 1
ATOM 692 C CA . PRO A 1 86 ? -6.805 5.446 8.896 1.00 57.03 86 PRO A CA 1
ATOM 693 C C . PRO A 1 86 ? -6.134 4.363 9.764 1.00 57.03 86 PRO A C 1
ATOM 695 O O . PRO A 1 86 ? -5.562 4.66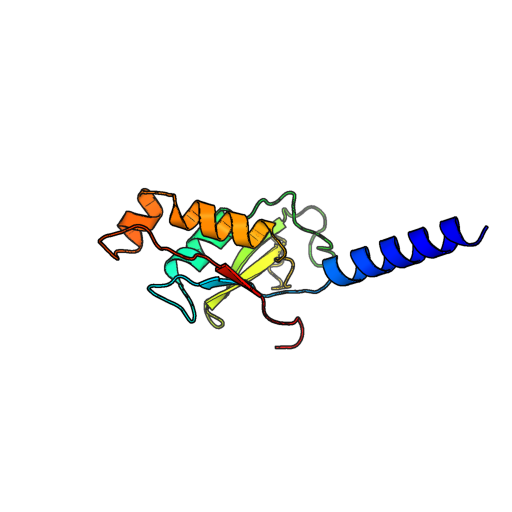7 10.793 1.00 57.03 86 PRO A O 1
ATOM 698 N N . PHE A 1 87 ? -6.225 3.089 9.381 1.00 66.12 87 PHE A N 1
ATOM 699 C CA . PHE A 1 87 ? -5.571 1.964 10.077 1.00 66.12 87 PHE A CA 1
ATOM 700 C C . PHE A 1 87 ? -4.588 1.234 9.157 1.00 66.12 87 PHE A C 1
ATOM 702 O O . PHE A 1 87 ? -4.541 0.008 9.125 1.00 66.12 87 PHE A O 1
ATOM 709 N N . LEU A 1 88 ? -3.863 1.999 8.343 1.00 73.69 88 LEU A N 1
ATOM 710 C CA . LEU A 1 88 ? -2.820 1.494 7.459 1.00 73.69 88 LEU A CA 1
ATOM 711 C C . LEU A 1 88 ? -1.517 2.204 7.790 1.00 73.69 88 LEU A C 1
ATOM 713 O O . LEU A 1 88 ? -1.526 3.354 8.220 1.00 73.69 88 LEU A O 1
ATOM 717 N N . GLY A 1 89 ? -0.402 1.520 7.584 1.00 75.56 89 GLY A N 1
ATOM 718 C CA . GLY A 1 89 ? 0.919 2.078 7.816 1.00 75.56 89 GLY A CA 1
ATOM 719 C C . GLY A 1 89 ? 1.955 0.994 8.035 1.00 75.56 89 GLY A C 1
ATOM 720 O O . GLY A 1 89 ? 1.693 -0.183 7.779 1.00 75.56 89 GLY A O 1
ATOM 721 N N . GLY A 1 90 ? 3.125 1.425 8.499 1.00 76.12 90 GLY A N 1
ATOM 722 C CA . GLY A 1 90 ? 4.243 0.536 8.784 1.00 76.12 90 GLY A CA 1
ATOM 723 C C . GLY A 1 90 ? 4.887 -0.062 7.534 1.00 76.12 90 GLY A C 1
ATOM 724 O O . GLY A 1 90 ? 4.651 0.371 6.402 1.00 76.12 90 GLY A O 1
ATOM 725 N N . ASN A 1 91 ? 5.722 -1.072 7.766 1.00 84.06 91 ASN A N 1
ATOM 726 C CA . ASN A 1 91 ? 6.415 -1.796 6.701 1.00 84.06 91 ASN A CA 1
ATOM 727 C C . ASN A 1 91 ? 5.427 -2.596 5.841 1.00 84.06 91 ASN A C 1
ATOM 729 O O . ASN A 1 91 ? 5.675 -2.824 4.668 1.00 84.06 91 ASN A O 1
ATOM 733 N N . GLU A 1 92 ? 4.272 -2.955 6.396 1.00 85.62 92 GLU A N 1
ATOM 734 C CA . GLU A 1 92 ? 3.230 -3.738 5.742 1.00 85.62 92 GLU A CA 1
ATOM 735 C C . GLU A 1 92 ? 2.648 -3.010 4.525 1.00 85.62 92 GLU A C 1
ATOM 737 O O . GLU A 1 92 ? 2.338 -3.632 3.508 1.00 85.62 92 GLU A O 1
ATOM 742 N N . PHE A 1 93 ? 2.504 -1.681 4.606 1.00 88.44 93 PHE A N 1
ATOM 743 C CA . PHE A 1 93 ? 2.024 -0.902 3.466 1.00 88.44 93 PHE A CA 1
ATOM 744 C C . PHE A 1 93 ? 3.129 -0.690 2.430 1.00 88.44 93 PHE A C 1
ATOM 746 O O . PHE A 1 93 ? 2.861 -0.702 1.230 1.00 88.44 93 PHE A O 1
ATOM 753 N N . GLU A 1 94 ? 4.381 -0.563 2.870 1.00 89.44 94 GLU A N 1
ATOM 754 C CA . GLU A 1 94 ? 5.527 -0.546 1.963 1.00 89.44 94 GLU A CA 1
ATOM 755 C C . GLU A 1 94 ? 5.673 -1.862 1.188 1.00 89.44 94 GLU A C 1
ATOM 757 O O . GLU A 1 94 ? 5.836 -1.837 -0.033 1.00 89.44 94 GLU A O 1
ATOM 762 N N . ASP A 1 95 ? 5.502 -3.000 1.859 1.00 90.31 95 ASP A N 1
ATOM 763 C CA . ASP A 1 95 ? 5.479 -4.326 1.242 1.00 90.31 95 ASP A CA 1
ATOM 764 C C . ASP A 1 95 ? 4.339 -4.445 0.221 1.00 90.31 95 ASP A C 1
ATOM 766 O O . ASP A 1 95 ? 4.538 -4.978 -0.872 1.00 90.31 95 ASP A O 1
ATOM 770 N N . ALA A 1 96 ? 3.162 -3.883 0.518 1.00 91.44 96 ALA A N 1
ATOM 771 C CA . ALA A 1 96 ? 2.049 -3.825 -0.428 1.00 91.44 96 ALA A CA 1
ATOM 772 C C . ALA A 1 96 ? 2.376 -2.962 -1.665 1.00 91.44 96 ALA A C 1
ATOM 774 O O . ALA A 1 96 ? 2.030 -3.342 -2.787 1.00 91.44 96 ALA A O 1
ATOM 775 N N . CYS A 1 97 ? 3.086 -1.840 -1.491 1.00 91.50 97 CYS A N 1
ATOM 776 C CA . CYS A 1 97 ? 3.594 -1.036 -2.606 1.00 91.50 97 CYS A CA 1
ATOM 777 C C . CYS A 1 97 ? 4.619 -1.809 -3.453 1.00 91.50 97 CYS A C 1
ATOM 779 O O . CYS A 1 97 ? 4.554 -1.751 -4.683 1.00 91.50 97 CYS A O 1
ATOM 781 N N . TYR A 1 98 ? 5.545 -2.549 -2.831 1.00 90.81 98 TYR A N 1
ATOM 782 C CA . TYR A 1 98 ? 6.504 -3.396 -3.549 1.00 90.81 98 TYR A CA 1
ATOM 783 C C . TYR A 1 98 ? 5.810 -4.532 -4.304 1.00 90.81 98 TYR A C 1
ATOM 785 O O . TYR A 1 98 ? 6.125 -4.765 -5.469 1.00 90.81 98 TYR A O 1
ATOM 793 N N . ALA A 1 99 ? 4.840 -5.202 -3.679 1.00 90.19 99 ALA A N 1
ATOM 794 C CA . ALA A 1 99 ? 4.064 -6.266 -4.308 1.00 90.19 99 ALA A CA 1
ATOM 795 C C . ALA A 1 99 ? 3.305 -5.746 -5.537 1.00 90.19 99 ALA A C 1
ATOM 797 O O . ALA A 1 99 ? 3.410 -6.324 -6.618 1.00 90.19 99 ALA A O 1
ATOM 798 N N . ALA A 1 100 ? 2.632 -4.598 -5.408 1.00 89.69 100 ALA A N 1
ATOM 799 C CA . ALA A 1 100 ? 1.961 -3.938 -6.524 1.00 89.69 100 ALA A CA 1
ATOM 800 C C . ALA A 1 100 ? 2.936 -3.543 -7.648 1.00 89.69 100 ALA A C 1
ATOM 802 O O . ALA A 1 100 ? 2.604 -3.650 -8.826 1.00 89.69 100 ALA A O 1
ATOM 803 N N . ALA A 1 101 ? 4.146 -3.097 -7.304 1.00 87.62 101 ALA A N 1
ATOM 804 C CA . ALA A 1 101 ? 5.173 -2.731 -8.277 1.00 87.62 101 ALA A CA 1
ATOM 805 C C . ALA A 1 101 ? 5.852 -3.931 -8.951 1.00 87.62 101 ALA A C 1
ATOM 807 O O . ALA A 1 101 ? 6.463 -3.750 -10.004 1.00 87.62 101 ALA A O 1
ATOM 808 N N . ALA A 1 102 ? 5.758 -5.123 -8.360 1.00 86.88 102 ALA A N 1
ATOM 809 C CA . ALA A 1 102 ? 6.280 -6.370 -8.909 1.00 86.88 102 ALA A CA 1
ATOM 810 C C . ALA A 1 102 ? 5.236 -7.156 -9.721 1.00 86.88 102 ALA A C 1
ATOM 812 O O . ALA A 1 102 ? 5.619 -8.033 -10.494 1.00 86.88 102 ALA A O 1
ATOM 813 N N . ASP A 1 103 ? 3.942 -6.858 -9.566 1.00 87.12 103 ASP A N 1
ATOM 814 C CA . ASP A 1 103 ? 2.867 -7.565 -10.261 1.00 87.12 103 ASP A CA 1
ATOM 815 C C . ASP A 1 103 ? 2.778 -7.147 -11.747 1.00 87.12 103 ASP A C 1
ATOM 817 O O . ASP A 1 103 ? 2.444 -5.995 -12.052 1.00 87.12 103 ASP A O 1
ATOM 821 N N . PRO A 1 104 ? 3.015 -8.067 -12.706 1.00 83.12 104 PRO A N 1
ATOM 822 C CA . PRO A 1 104 ? 2.958 -7.755 -14.132 1.00 83.12 104 PRO A CA 1
ATOM 823 C C . PRO A 1 104 ? 1.591 -7.251 -14.606 1.00 83.12 104 PRO A C 1
ATOM 825 O O . PRO A 1 104 ? 1.534 -6.438 -15.527 1.00 83.12 104 PRO A O 1
ATOM 828 N N . ALA A 1 105 ? 0.488 -7.706 -14.006 1.00 85.62 105 ALA A N 1
ATOM 829 C CA . ALA A 1 105 ? -0.850 -7.237 -14.354 1.00 85.62 105 ALA A CA 1
ATOM 830 C C . ALA A 1 105 ? -1.038 -5.772 -13.945 1.00 85.62 105 ALA A C 1
ATOM 832 O O . ALA A 1 105 ? -1.567 -4.983 -14.730 1.00 85.62 105 ALA A O 1
ATOM 833 N N . VAL A 1 106 ? -0.539 -5.390 -12.764 1.00 85.44 106 VAL A N 1
ATOM 834 C CA . VAL A 1 106 ? -0.539 -3.994 -12.301 1.00 85.44 106 VAL A CA 1
ATOM 835 C C . VAL A 1 106 ? 0.374 -3.145 -13.178 1.00 85.44 106 VAL A C 1
ATOM 837 O O . VAL A 1 106 ? -0.049 -2.097 -13.654 1.00 85.44 106 VAL A O 1
ATOM 840 N N . ILE A 1 107 ? 1.596 -3.598 -13.465 1.00 79.69 107 ILE A N 1
ATOM 841 C CA . ILE A 1 107 ? 2.542 -2.870 -14.328 1.00 79.69 107 ILE A CA 1
ATOM 842 C C . ILE A 1 107 ? 1.937 -2.618 -15.717 1.00 79.69 107 ILE A C 1
ATOM 844 O O . ILE A 1 107 ? 1.976 -1.490 -16.212 1.00 79.69 107 ILE A O 1
ATOM 848 N N . ASN A 1 108 ? 1.341 -3.646 -16.329 1.00 80.81 108 ASN A N 1
ATOM 849 C CA . ASN A 1 108 ? 0.718 -3.541 -17.648 1.00 80.81 108 ASN A CA 1
ATOM 850 C C . ASN A 1 108 ? -0.498 -2.604 -17.642 1.00 80.81 108 ASN A C 1
ATOM 852 O O . ASN A 1 108 ? -0.670 -1.831 -18.581 1.00 80.81 108 ASN A O 1
ATOM 856 N N . ALA A 1 109 ? -1.322 -2.642 -16.589 1.00 81.88 109 ALA A N 1
ATOM 857 C CA . ALA A 1 109 ? -2.496 -1.779 -16.456 1.00 81.88 109 ALA A CA 1
ATOM 858 C C . ALA A 1 109 ? -2.132 -0.317 -16.148 1.00 81.88 109 ALA A C 1
ATOM 860 O O . ALA A 1 109 ? -2.788 0.601 -16.634 1.00 81.88 109 ALA A O 1
ATOM 861 N N . CYS A 1 110 ? -1.083 -0.096 -15.355 1.00 78.88 110 CYS A N 1
ATOM 862 C CA . CYS A 1 110 ? -0.626 1.232 -14.953 1.00 78.88 110 CYS A CA 1
ATOM 863 C C . CYS A 1 110 ? 0.221 1.944 -16.013 1.00 78.88 110 CYS A C 1
ATOM 865 O O . CYS A 1 110 ? 0.452 3.143 -15.877 1.00 78.88 110 CYS A O 1
ATOM 867 N N . GLY A 1 111 ? 0.688 1.221 -17.038 1.00 66.19 111 GLY A N 1
ATOM 868 C CA . GLY A 1 111 ? 1.269 1.769 -18.260 1.00 66.19 111 GLY A CA 1
ATOM 869 C C . GLY A 1 111 ? 2.384 2.795 -18.051 1.00 66.19 111 GLY A C 1
ATOM 870 O O . GLY A 1 111 ? 2.192 3.962 -18.367 1.00 66.19 111 GLY A O 1
ATOM 871 N N . ILE A 1 112 ? 3.568 2.374 -17.588 1.00 58.28 112 ILE A N 1
ATOM 872 C CA . ILE A 1 112 ? 4.803 3.169 -17.723 1.00 58.28 112 ILE A CA 1
ATOM 873 C C . ILE A 1 112 ? 5.972 2.200 -17.991 1.00 58.28 112 ILE A C 1
ATOM 875 O O . ILE A 1 112 ? 6.257 1.337 -17.166 1.00 58.28 112 ILE A O 1
ATOM 879 N N . SER A 1 113 ? 6.639 2.294 -19.147 1.00 46.78 113 SER A N 1
ATOM 880 C CA . SER A 1 113 ? 7.827 1.482 -19.492 1.00 46.78 113 SER A CA 1
ATOM 881 C C . SER A 1 113 ? 8.922 2.340 -20.150 1.00 46.78 113 SER A C 1
ATOM 883 O O . SER A 1 113 ? 8.569 3.340 -20.777 1.00 46.78 113 SER A O 1
ATOM 885 N N . PRO A 1 114 ? 10.220 1.961 -20.073 1.00 45.66 114 PRO A N 1
ATOM 886 C CA . PRO A 1 114 ? 10.724 0.648 -19.672 1.00 45.66 114 PRO A CA 1
ATOM 887 C C . PRO A 1 114 ? 11.555 0.663 -18.382 1.00 45.66 114 PRO A C 1
ATOM 889 O O . PRO A 1 114 ? 12.426 1.505 -18.176 1.00 45.66 114 PRO A O 1
ATOM 892 N N . GLY A 1 115 ? 11.312 -0.352 -17.558 1.00 51.44 115 GLY A N 1
ATOM 893 C CA . GLY A 1 115 ? 12.008 -0.600 -16.302 1.00 51.44 115 GLY A CA 1
ATOM 894 C C . GLY A 1 115 ? 11.054 -0.402 -15.139 1.00 51.44 115 GLY A C 1
ATOM 895 O O . GLY A 1 115 ? 10.721 0.729 -14.808 1.00 51.44 115 GLY A O 1
ATOM 896 N N . THR A 1 116 ? 10.587 -1.525 -14.596 1.00 61.97 116 THR A N 1
ATOM 897 C CA . THR A 1 116 ? 9.883 -1.720 -13.321 1.00 61.97 116 THR A CA 1
ATOM 898 C C . THR A 1 116 ? 9.969 -0.508 -12.405 1.00 61.97 116 THR A C 1
ATOM 900 O O . THR A 1 116 ? 11.073 -0.028 -12.171 1.00 61.97 116 THR A O 1
ATOM 903 N N . ARG A 1 117 ? 8.843 -0.025 -11.863 1.00 74.31 117 ARG A N 1
ATOM 904 C CA . ARG A 1 117 ? 8.862 1.120 -10.943 1.00 74.31 117 ARG A CA 1
ATOM 905 C C . ARG A 1 117 ? 9.935 0.907 -9.873 1.00 74.31 117 ARG A C 1
ATOM 907 O O . ARG A 1 117 ? 9.894 -0.060 -9.114 1.00 74.31 117 ARG A O 1
ATOM 914 N N . THR A 1 118 ? 10.935 1.777 -9.879 1.00 78.69 118 THR A N 1
ATOM 915 C CA . THR A 1 118 ? 12.144 1.653 -9.064 1.00 78.69 118 THR A CA 1
ATOM 916 C C . THR A 1 118 ? 12.037 2.560 -7.850 1.00 78.69 118 THR A C 1
ATOM 918 O O . THR A 1 118 ? 11.261 3.516 -7.835 1.00 78.69 118 THR A O 1
ATOM 921 N N . LYS A 1 119 ? 12.830 2.261 -6.812 1.00 86.19 119 LYS A N 1
ATOM 922 C CA . LYS A 1 119 ? 12.881 3.043 -5.564 1.00 86.19 119 LYS A CA 1
ATOM 923 C C . LYS A 1 119 ? 11.492 3.259 -4.947 1.00 86.19 119 LYS A C 1
ATOM 925 O O . LYS A 1 119 ? 11.191 4.359 -4.484 1.00 86.19 119 LYS A O 1
ATOM 930 N N . ILE A 1 120 ? 10.666 2.211 -4.962 1.00 88.88 120 ILE A N 1
ATOM 931 C CA . ILE A 1 120 ? 9.342 2.240 -4.345 1.00 88.88 120 ILE A CA 1
ATOM 932 C C . ILE A 1 120 ? 9.481 2.616 -2.880 1.00 88.88 120 ILE A C 1
ATOM 934 O O . ILE A 1 120 ? 10.347 2.096 -2.180 1.00 88.88 120 ILE A O 1
ATOM 938 N N . LYS A 1 121 ? 8.635 3.534 -2.431 1.00 90.00 121 LYS A N 1
ATOM 939 C CA . LYS A 1 121 ? 8.515 3.886 -1.022 1.00 90.00 121 LYS A CA 1
ATOM 940 C C . LYS A 1 121 ? 7.063 4.083 -0.673 1.00 90.00 121 LYS A C 1
ATOM 942 O O . LYS A 1 121 ? 6.306 4.641 -1.467 1.00 90.00 121 LYS A O 1
ATOM 947 N N . SER A 1 122 ? 6.707 3.689 0.537 1.00 89.44 122 SER A N 1
ATOM 948 C CA . SER A 1 122 ? 5.457 4.138 1.126 1.00 89.44 122 SER A CA 1
ATOM 949 C C . SER A 1 122 ? 5.605 5.531 1.736 1.00 89.44 122 SER A C 1
ATOM 951 O O . SER A 1 122 ? 6.678 5.965 2.182 1.00 89.44 122 SER A O 1
ATOM 953 N N . ARG A 1 12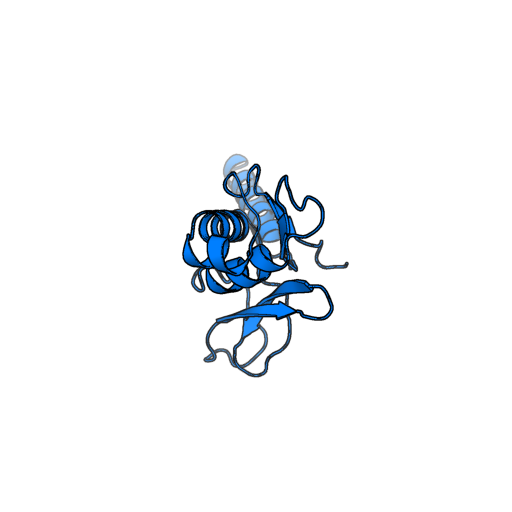3 ? 4.491 6.249 1.761 1.00 89.12 123 ARG A N 1
ATOM 954 C CA . ARG A 1 123 ? 4.285 7.467 2.532 1.00 89.12 123 ARG A CA 1
ATOM 955 C C . ARG A 1 123 ? 2.956 7.352 3.244 1.00 89.12 123 ARG A C 1
ATOM 957 O O . ARG A 1 123 ? 2.045 6.702 2.753 1.00 89.12 123 ARG A O 1
ATOM 964 N N . CYS A 1 124 ? 2.879 7.960 4.412 1.00 84.88 124 CYS A N 1
ATOM 965 C CA . CYS A 1 124 ? 1.727 7.882 5.284 1.00 84.88 124 CYS A CA 1
ATOM 966 C C . CYS A 1 124 ? 1.531 9.265 5.911 1.00 84.88 124 CYS A C 1
ATOM 968 O O . CYS A 1 124 ? 2.478 9.828 6.471 1.00 84.88 124 CYS A O 1
ATOM 970 N N . SER A 1 125 ? 0.332 9.830 5.771 1.00 80.25 125 SER A N 1
ATOM 971 C CA . SER A 1 125 ? -0.044 11.123 6.344 1.00 80.25 125 SER A CA 1
ATOM 972 C C . SER A 1 125 ? 0.100 11.038 7.852 1.00 80.25 125 SER A C 1
ATOM 974 O O . SER A 1 125 ? -0.192 9.993 8.429 1.00 80.25 125 SER A O 1
ATOM 976 N N . HIS A 1 126 ? 0.519 12.097 8.538 1.00 66.38 126 HIS A N 1
ATOM 977 C CA . HIS A 1 126 ? 0.385 12.064 9.992 1.00 66.38 126 HIS A CA 1
ATOM 978 C C . HIS A 1 126 ? -1.117 12.169 10.291 1.00 66.38 126 HIS A C 1
ATOM 980 O O . HIS A 1 126 ? -1.836 12.843 9.561 1.00 66.38 126 HIS A O 1
ATOM 986 N N . GLY A 1 127 ? -1.634 11.460 11.300 1.00 51.44 127 GLY A N 1
ATOM 987 C CA . GLY A 1 127 ? -3.085 11.309 11.534 1.00 51.44 127 GLY A CA 1
ATOM 988 C C . GLY A 1 127 ? -3.904 12.593 11.765 1.00 51.44 127 GLY A C 1
ATOM 989 O O . GLY A 1 127 ? -5.079 12.495 12.106 1.00 51.44 127 GLY A O 1
ATOM 990 N N . PHE A 1 128 ? -3.299 13.771 11.589 1.00 44.94 128 PHE A N 1
ATOM 991 C CA . PHE A 1 128 ? -3.890 15.102 11.690 1.00 44.94 128 PHE A CA 1
ATOM 992 C C . PHE A 1 128 ? -3.814 15.933 10.386 1.00 44.94 128 PHE A C 1
ATOM 994 O O . PHE A 1 128 ? -4.220 17.093 10.426 1.00 44.94 128 PHE A O 1
ATOM 1001 N N . ASP A 1 129 ? -3.329 15.369 9.268 1.00 43.41 129 ASP A N 1
ATOM 1002 C CA . ASP A 1 129 ? -3.264 16.031 7.946 1.00 43.41 129 ASP A CA 1
ATOM 1003 C C . ASP A 1 129 ? -4.553 15.869 7.098 1.00 43.41 129 ASP A C 1
ATOM 1005 O O . ASP A 1 129 ? -5.136 14.753 7.004 1.00 43.41 129 ASP A O 1
#

Radius of gyration: 16.54 Å; Cα contacts (8 Å, |Δi|>4): 227; chains: 1; bounding box: 36×26×59 Å